Protein AF-A0A1S7DPC8-F1 (afdb_monomer_lite)

Organism: Riemerella anatipestifer (NCBI:txid34085)

Sequence (154 aa):
MAAVYYENFVKPTCLHIIQNGGIQDDDGTKYENSTIKIIIPQKLTTDVNSQFQTLKKSFQTKKLTFDYLRRPRNIDVETLIQDGKLYVIDFPTVLSGINYAISNLLPNDFNSMSDDYELILNREFDRFIYTLNKLALRDGYNNLITVINEKDIK

Secondary structure (DSSP, 8-state):
-HHHHIIIIIHHHHHHHHHHTSEE-TTS-EESSEEEEEEE-SS--S-HHHHHHHHHHT--PEEEEE--TTSSS-EEEEEEEETTEEEEEE--GGGHHHHHHHHHHS-TTS-TTSHHHHHHHHHHHHHHHHHHHHHHHHTT-TTTEEEEEGGG--

Structure (mmCIF, N/CA/C/O backbone):
data_AF-A0A1S7DPC8-F1
#
_entry.id   AF-A0A1S7DPC8-F1
#
loop_
_atom_site.group_PDB
_atom_site.id
_atom_site.type_symbol
_atom_site.label_atom_id
_atom_site.label_alt_id
_atom_site.label_comp_id
_atom_site.label_asym_id
_atom_site.label_entity_id
_atom_site.label_seq_id
_atom_site.pdbx_PDB_ins_code
_atom_site.Cartn_x
_atom_site.Cartn_y
_atom_site.Cartn_z
_atom_site.occupancy
_atom_site.B_iso_or_equiv
_atom_site.auth_seq_id
_atom_site.auth_comp_id
_atom_site.auth_asym_id
_atom_site.auth_atom_id
_atom_site.pdbx_PDB_model_num
ATOM 1 N N . MET A 1 1 ? 11.526 -6.069 -2.295 1.00 88.12 1 MET A N 1
ATOM 2 C CA . MET A 1 1 ? 10.735 -4.851 -1.992 1.00 88.12 1 MET A CA 1
ATOM 3 C C . MET A 1 1 ? 9.439 -5.140 -1.246 1.00 88.12 1 MET A C 1
ATOM 5 O O . MET A 1 1 ? 9.262 -4.546 -0.194 1.00 88.12 1 MET A O 1
ATOM 9 N N . ALA A 1 2 ? 8.586 -6.070 -1.696 1.00 94.62 2 ALA A N 1
ATOM 10 C CA . ALA A 1 2 ? 7.325 -6.392 -1.003 1.00 94.62 2 ALA A CA 1
ATOM 11 C C . ALA A 1 2 ? 7.493 -6.694 0.498 1.00 94.62 2 ALA A C 1
ATOM 13 O O . ALA A 1 2 ? 6.810 -6.096 1.317 1.00 94.62 2 ALA A O 1
ATOM 14 N N . ALA A 1 3 ? 8.463 -7.535 0.877 1.00 94.94 3 ALA A N 1
ATOM 15 C CA . ALA A 1 3 ? 8.745 -7.826 2.287 1.00 94.94 3 ALA A CA 1
ATOM 16 C C . ALA A 1 3 ? 9.182 -6.589 3.094 1.00 94.94 3 ALA A C 1
ATOM 18 O O . ALA A 1 3 ? 8.779 -6.424 4.239 1.00 94.94 3 ALA A O 1
ATOM 19 N N . VAL A 1 4 ? 9.971 -5.696 2.487 1.00 93.31 4 VAL A N 1
ATOM 20 C CA . VAL A 1 4 ? 10.430 -4.454 3.132 1.00 93.31 4 VAL A CA 1
ATOM 21 C C . VAL A 1 4 ? 9.249 -3.525 3.383 1.00 93.31 4 VAL A C 1
ATOM 23 O O . VAL A 1 4 ? 9.104 -3.000 4.480 1.00 93.31 4 VAL A O 1
ATOM 26 N N . TYR A 1 5 ? 8.389 -3.344 2.384 1.0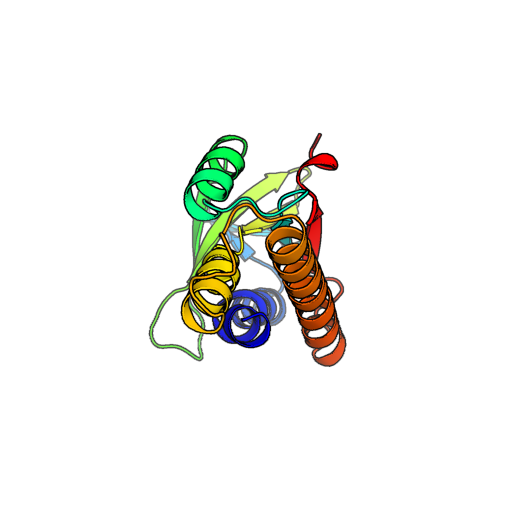0 95.19 5 TYR A N 1
ATOM 27 C CA . TYR A 1 5 ? 7.168 -2.557 2.512 1.00 95.19 5 TYR A CA 1
ATOM 28 C C . TYR A 1 5 ? 6.211 -3.149 3.551 1.00 95.19 5 TYR A C 1
ATOM 30 O O . TYR A 1 5 ? 5.699 -2.439 4.416 1.00 95.19 5 TYR A O 1
ATOM 38 N N . TYR A 1 6 ? 6.062 -4.472 3.537 1.00 95.75 6 TYR A N 1
ATOM 39 C CA . TYR A 1 6 ? 5.232 -5.191 4.486 1.00 95.75 6 TYR A CA 1
ATOM 40 C C . TYR A 1 6 ? 5.697 -5.004 5.938 1.00 95.75 6 TYR A C 1
ATOM 42 O O . TYR A 1 6 ? 4.910 -4.601 6.787 1.00 95.75 6 TYR A O 1
ATOM 50 N N . GLU A 1 7 ? 6.979 -5.234 6.231 1.00 92.62 7 GLU A N 1
ATOM 51 C CA . GLU A 1 7 ? 7.521 -5.138 7.596 1.00 92.62 7 GLU A CA 1
ATOM 52 C C . GLU A 1 7 ? 7.632 -3.693 8.115 1.00 92.62 7 GLU A C 1
ATOM 54 O O . GLU A 1 7 ? 7.681 -3.479 9.328 1.00 92.62 7 GLU A O 1
ATOM 59 N N . ASN A 1 8 ? 7.694 -2.697 7.223 1.00 90.50 8 ASN A N 1
ATOM 60 C CA . ASN A 1 8 ? 7.837 -1.291 7.613 1.00 90.50 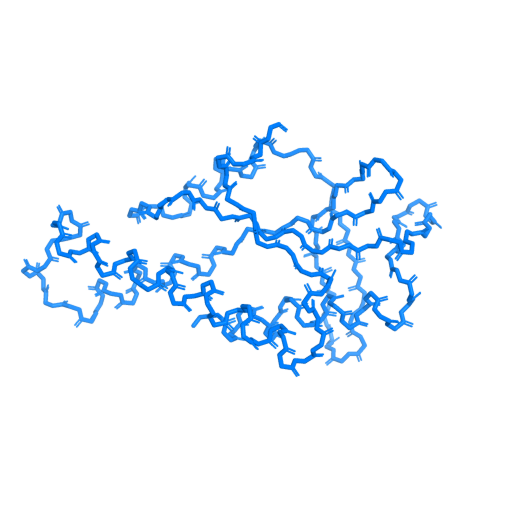8 ASN A CA 1
ATOM 61 C C . ASN A 1 8 ? 6.521 -0.529 7.731 1.00 90.50 8 ASN A C 1
ATOM 63 O O . ASN A 1 8 ? 6.456 0.379 8.553 1.00 90.50 8 ASN A O 1
ATOM 67 N N . PHE A 1 9 ? 5.513 -0.884 6.938 1.00 92.94 9 PHE A N 1
ATOM 68 C CA . PHE A 1 9 ? 4.250 -0.155 6.885 1.00 92.94 9 PHE A CA 1
ATOM 69 C C . PHE A 1 9 ? 3.066 -1.071 7.190 1.00 92.94 9 PHE A C 1
ATOM 71 O O . PHE A 1 9 ? 2.417 -0.931 8.222 1.00 92.94 9 PHE A O 1
ATOM 78 N N . VAL A 1 10 ? 2.829 -2.068 6.336 1.00 94.94 10 VAL A N 1
ATOM 79 C CA . VAL A 1 10 ? 1.588 -2.857 6.363 1.00 94.94 10 VAL A CA 1
ATOM 80 C C . VAL A 1 10 ? 1.401 -3.599 7.684 1.00 94.94 10 VAL A C 1
ATOM 82 O O . VAL A 1 10 ? 0.360 -3.477 8.325 1.00 94.94 10 VAL A O 1
ATOM 85 N N . LYS A 1 11 ? 2.410 -4.358 8.115 1.00 94.25 11 LYS A N 1
ATOM 86 C CA . LYS A 1 11 ? 2.350 -5.172 9.332 1.00 94.25 11 LYS A CA 1
ATOM 87 C C . LYS A 1 11 ? 2.238 -4.317 10.596 1.00 94.25 11 LYS A C 1
ATOM 89 O O . LYS A 1 11 ? 1.369 -4.627 11.409 1.00 94.25 11 LYS A O 1
ATOM 94 N N . PRO A 1 12 ? 3.044 -3.254 10.788 1.00 92.62 12 PRO A N 1
ATOM 95 C CA . PRO A 1 12 ? 2.844 -2.340 11.907 1.00 92.62 12 PRO A CA 1
ATOM 96 C C . PRO A 1 12 ? 1.440 -1.724 11.971 1.00 92.62 12 PRO A C 1
ATOM 98 O O . PRO A 1 12 ? 0.834 -1.724 13.041 1.00 92.62 12 PRO A O 1
ATOM 101 N N . THR A 1 13 ? 0.892 -1.279 10.837 1.00 93.81 13 THR A N 1
ATOM 102 C CA . THR A 1 13 ? -0.462 -0.709 10.772 1.00 93.81 13 THR A CA 1
ATOM 103 C C . THR A 1 13 ? -1.533 -1.756 11.089 1.00 93.81 13 THR A C 1
ATOM 105 O O . THR A 1 13 ? -2.429 -1.490 11.887 1.00 93.81 13 THR A O 1
ATOM 108 N N . CYS A 1 14 ? -1.419 -2.979 10.556 1.00 94.38 14 CYS A N 1
ATOM 109 C CA . CYS A 1 14 ? -2.339 -4.077 10.886 1.00 94.38 14 CYS A CA 1
ATOM 110 C C . CYS A 1 14 ? -2.308 -4.421 12.379 1.00 94.38 14 CYS A C 1
ATOM 112 O O . CYS A 1 14 ? -3.353 -4.591 13.001 1.00 94.38 14 CYS A O 1
ATOM 114 N N . LEU A 1 15 ? -1.112 -4.496 12.968 1.00 92.62 15 LEU A N 1
ATOM 115 C CA . LEU A 1 15 ? -0.951 -4.754 14.397 1.00 92.62 15 LEU A CA 1
ATOM 116 C C . LEU A 1 15 ? -1.591 -3.657 15.245 1.00 92.62 15 LEU A C 1
ATOM 118 O O . LEU A 1 15 ? -2.283 -3.983 16.205 1.00 92.62 15 LEU A O 1
ATOM 122 N N . HIS A 1 16 ? -1.400 -2.388 14.880 1.00 92.06 16 HIS A N 1
ATOM 123 C CA . HIS A 1 16 ? -2.037 -1.269 15.570 1.00 92.06 16 HIS A CA 1
ATOM 124 C C . HIS A 1 16 ? -3.570 -1.381 15.525 1.00 92.06 16 HIS A C 1
ATOM 126 O O . HIS A 1 16 ? -4.212 -1.274 16.570 1.00 92.06 16 HIS A O 1
ATOM 132 N N . ILE A 1 17 ? -4.148 -1.676 14.352 1.00 93.31 17 ILE A N 1
ATOM 133 C CA . ILE A 1 17 ? -5.600 -1.874 14.192 1.00 93.31 17 ILE A CA 1
ATOM 134 C C . ILE A 1 17 ? -6.098 -3.002 15.105 1.00 93.31 17 ILE A C 1
ATOM 136 O O . ILE A 1 17 ? -7.083 -2.829 15.817 1.00 93.31 17 ILE A O 1
ATOM 140 N N . ILE A 1 18 ? -5.418 -4.152 15.116 1.00 92.88 18 ILE A N 1
ATOM 141 C CA . ILE A 1 18 ? -5.839 -5.322 15.903 1.00 92.88 18 ILE A CA 1
ATOM 142 C C . ILE A 1 18 ? -5.732 -5.052 17.404 1.00 92.88 18 ILE A C 1
ATOM 144 O O . ILE A 1 18 ? -6.654 -5.367 18.151 1.00 92.88 18 ILE A O 1
ATOM 148 N N . GLN A 1 19 ? -4.618 -4.474 17.855 1.00 91.38 19 GLN A N 1
ATOM 149 C CA . GLN A 1 19 ? -4.362 -4.245 19.279 1.00 91.38 19 GLN A CA 1
ATOM 150 C C . GLN A 1 19 ? -5.331 -3.237 19.890 1.00 91.38 19 GLN A C 1
ATOM 152 O O . GLN A 1 19 ? -5.750 -3.411 21.032 1.00 91.38 19 GLN A O 1
ATOM 157 N N . ASN A 1 20 ? -5.702 -2.209 19.129 1.00 90.88 20 ASN A N 1
ATOM 158 C CA . ASN A 1 20 ? -6.603 -1.162 19.598 1.00 90.88 20 ASN A CA 1
ATOM 159 C C . ASN A 1 20 ? -8.067 -1.426 19.223 1.00 90.88 20 ASN A C 1
ATOM 161 O O . ASN A 1 20 ? -8.949 -0.693 19.670 1.00 90.88 20 ASN A O 1
ATOM 165 N N . GLY A 1 21 ? -8.352 -2.462 18.428 1.00 92.44 21 GLY A N 1
ATOM 166 C CA . GLY A 1 21 ? -9.688 -2.733 17.897 1.00 92.44 21 GLY A CA 1
ATOM 167 C C . GLY A 1 21 ? -10.192 -1.606 16.993 1.00 92.44 21 GLY A C 1
ATOM 168 O O . GLY A 1 21 ? -11.337 -1.187 17.133 1.00 92.44 21 GLY A O 1
ATOM 169 N N . GLY A 1 22 ? -9.320 -1.052 16.147 1.00 92.44 22 GLY A N 1
ATOM 170 C CA . GLY A 1 22 ? -9.620 0.064 15.251 1.00 92.44 22 GLY A CA 1
ATOM 171 C C . GLY A 1 22 ? -8.530 1.134 15.209 1.00 92.44 22 GLY A C 1
ATOM 172 O O . GLY A 1 22 ? -7.438 0.952 15.745 1.00 92.44 22 GLY A O 1
ATOM 173 N N . ILE A 1 23 ? -8.852 2.257 14.568 1.00 91.94 23 ILE A N 1
ATOM 174 C CA . ILE A 1 23 ? -8.024 3.469 14.510 1.00 91.94 23 ILE A CA 1
ATOM 175 C C . ILE A 1 23 ? -8.832 4.621 15.098 1.00 91.94 23 ILE A C 1
ATOM 177 O O . ILE A 1 23 ? -10.021 4.749 14.811 1.00 91.94 23 ILE A O 1
ATOM 181 N N . GLN A 1 24 ? -8.194 5.444 15.922 1.00 90.44 24 GLN A N 1
ATOM 182 C CA . GLN A 1 24 ? -8.776 6.678 16.439 1.00 90.44 24 GLN A CA 1
ATOM 183 C C . GLN A 1 24 ? -8.268 7.859 15.608 1.00 90.44 24 GLN A C 1
ATOM 185 O O . GLN A 1 24 ? -7.072 7.920 15.327 1.00 90.44 24 GLN A O 1
ATOM 190 N N . ASP A 1 25 ? -9.160 8.756 15.186 1.00 86.12 25 ASP A N 1
ATOM 191 C CA . ASP A 1 25 ? -8.762 10.008 14.534 1.00 86.12 25 ASP A CA 1
ATOM 192 C C . ASP A 1 25 ? -8.332 11.083 15.549 1.00 86.12 25 ASP A C 1
ATOM 194 O O . ASP A 1 25 ? -8.482 10.921 16.764 1.00 86.12 25 ASP A O 1
ATOM 198 N N . ASP A 1 26 ? -7.791 12.193 15.042 1.00 84.06 26 ASP A N 1
ATOM 199 C CA . ASP A 1 26 ? -7.339 13.325 15.864 1.00 84.06 26 ASP A CA 1
ATOM 200 C C . ASP A 1 26 ? -8.485 13.976 16.665 1.00 84.06 26 ASP A C 1
ATOM 202 O O . ASP A 1 26 ? -8.244 14.586 17.707 1.00 84.06 26 ASP A O 1
ATOM 206 N N . ASP A 1 27 ? -9.732 13.815 16.210 1.00 85.25 27 ASP A N 1
ATOM 207 C CA . ASP A 1 27 ? -10.940 14.338 16.858 1.00 85.25 27 ASP A CA 1
ATOM 208 C C . ASP A 1 27 ? -11.447 13.412 17.988 1.00 85.25 27 ASP A C 1
ATOM 210 O O . ASP A 1 27 ? -12.402 13.740 18.697 1.00 85.25 27 ASP A O 1
ATOM 214 N N . GLY A 1 28 ? -10.806 12.255 18.191 1.00 85.00 28 GLY A N 1
ATOM 215 C CA . GLY A 1 28 ? -11.138 11.288 19.238 1.00 85.00 28 GLY A CA 1
ATOM 216 C C . GLY A 1 28 ? -12.167 10.230 18.835 1.00 85.00 28 GLY A C 1
ATOM 217 O O . GLY A 1 28 ? -12.547 9.395 19.660 1.00 85.00 28 GLY A O 1
ATOM 218 N N . THR A 1 29 ? -12.607 10.219 17.577 1.00 91.12 29 THR A N 1
ATOM 219 C CA . THR A 1 29 ? -13.554 9.231 17.058 1.00 91.12 29 THR A CA 1
ATOM 220 C C . THR A 1 29 ? -12.828 7.929 16.750 1.00 91.12 29 THR A C 1
ATOM 222 O O . THR A 1 29 ? -11.863 7.895 15.985 1.00 91.12 29 THR A O 1
ATOM 225 N N . LYS A 1 30 ? -13.307 6.824 17.328 1.00 92.75 30 LYS A N 1
ATOM 226 C CA . LYS A 1 30 ? -12.761 5.487 17.089 1.00 92.75 30 LYS A CA 1
ATOM 227 C C . LYS A 1 30 ? -13.521 4.769 15.976 1.00 92.75 30 LYS A C 1
ATOM 229 O O . LYS A 1 30 ? -14.727 4.559 16.072 1.00 92.75 30 LYS A O 1
ATOM 234 N N . TYR A 1 31 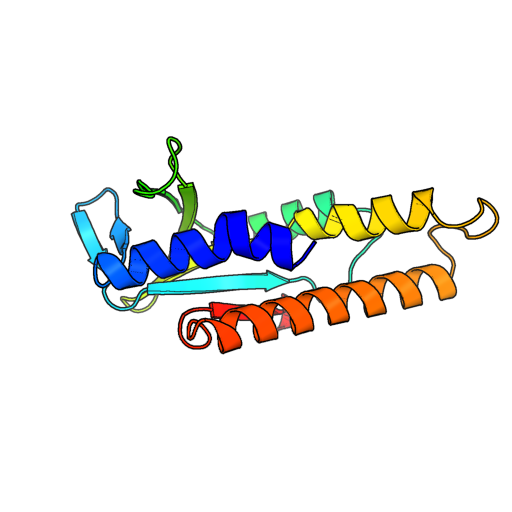? -12.788 4.310 14.970 1.00 93.62 31 TYR A N 1
ATOM 235 C CA . TYR A 1 31 ? -13.300 3.527 13.851 1.00 93.62 31 TYR A CA 1
ATOM 236 C C . TYR A 1 31 ? -12.885 2.065 14.008 1.00 93.62 31 TYR A C 1
ATOM 238 O O . TYR A 1 31 ? -11.771 1.673 13.652 1.00 93.62 31 TYR A O 1
ATOM 246 N N . GLU A 1 32 ? -13.794 1.236 14.520 1.00 92.56 32 GLU A N 1
ATOM 247 C CA . GLU A 1 32 ? -13.563 -0.210 14.678 1.00 92.56 32 GLU A CA 1
ATOM 248 C C . GLU A 1 32 ? -13.393 -0.908 13.320 1.00 92.56 32 GLU A C 1
ATOM 250 O O . GLU A 1 32 ? -12.549 -1.786 13.149 1.00 92.56 32 GLU A O 1
ATOM 255 N N . ASN A 1 33 ? -14.135 -0.440 12.314 1.00 90.56 33 ASN A N 1
ATOM 256 C CA . ASN A 1 33 ? -14.023 -0.898 10.934 1.00 90.56 33 ASN A CA 1
ATOM 257 C C . ASN A 1 33 ? -12.936 -0.111 10.190 1.00 90.56 33 ASN A C 1
ATOM 259 O O . ASN A 1 33 ? -13.233 0.789 9.399 1.00 90.56 33 ASN A O 1
ATOM 263 N N . SER A 1 34 ? -11.678 -0.468 10.458 1.00 93.69 34 SER A N 1
ATOM 264 C CA . SER A 1 34 ? -10.493 0.112 9.818 1.00 93.69 34 SER A CA 1
ATOM 265 C C . SER A 1 34 ? -9.809 -0.878 8.874 1.00 93.69 34 SER A C 1
ATOM 267 O O . SER A 1 34 ? -9.559 -2.023 9.247 1.00 93.69 34 SER A O 1
ATOM 269 N N . THR A 1 35 ? -9.479 -0.445 7.654 1.00 95.25 35 THR A N 1
ATOM 270 C CA . THR A 1 35 ? -8.769 -1.276 6.658 1.00 95.25 35 THR A CA 1
ATOM 271 C C . THR A 1 35 ? -7.706 -0.476 5.912 1.00 95.25 35 THR A C 1
ATOM 273 O O . THR A 1 35 ? -7.792 0.744 5.805 1.00 95.25 35 THR A O 1
ATOM 276 N N . ILE A 1 36 ? -6.701 -1.164 5.382 1.00 96.62 36 ILE A N 1
ATOM 277 C CA . ILE A 1 36 ? -5.628 -0.605 4.566 1.00 96.62 36 ILE A CA 1
ATOM 278 C C . ILE A 1 36 ? -5.978 -0.817 3.092 1.00 96.62 36 ILE A C 1
ATOM 280 O O . ILE A 1 36 ? -6.122 -1.952 2.636 1.00 96.62 36 ILE A O 1
ATOM 284 N N . LYS A 1 37 ? -6.082 0.272 2.336 1.00 95.81 37 LYS A N 1
ATOM 285 C CA . LYS A 1 37 ? -6.214 0.281 0.880 1.00 95.81 37 LYS A CA 1
ATOM 286 C C . LYS A 1 37 ? -4.874 0.659 0.264 1.00 95.81 37 LYS A C 1
ATOM 288 O O . LYS A 1 37 ? -4.416 1.791 0.386 1.00 95.81 37 LYS A O 1
ATOM 293 N N . ILE A 1 38 ? -4.259 -0.304 -0.409 1.00 96.06 38 ILE A N 1
ATOM 294 C CA . ILE A 1 38 ? -2.977 -0.133 -1.088 1.00 96.06 38 ILE A CA 1
ATOM 295 C C . ILE A 1 38 ? -3.284 0.137 -2.550 1.00 96.06 38 ILE A C 1
ATOM 297 O O . ILE A 1 38 ? -3.750 -0.749 -3.270 1.00 96.06 38 ILE A O 1
ATOM 301 N N . ILE A 1 39 ? -3.064 1.376 -2.966 1.00 94.94 39 ILE A N 1
ATOM 302 C CA . ILE A 1 39 ? -3.427 1.849 -4.292 1.00 94.94 39 ILE A CA 1
ATOM 303 C C . ILE A 1 39 ? -2.257 1.622 -5.240 1.00 94.94 39 ILE A C 1
ATOM 305 O O . ILE A 1 39 ? -1.151 2.118 -5.017 1.00 94.94 39 ILE A O 1
ATOM 309 N N . ILE A 1 40 ? -2.504 0.873 -6.309 1.00 93.00 40 ILE A N 1
ATOM 310 C CA . ILE A 1 40 ? -1.500 0.534 -7.314 1.00 93.00 40 ILE A CA 1
ATOM 311 C C . ILE A 1 40 ? -1.929 1.035 -8.699 1.00 93.00 40 ILE A C 1
ATOM 313 O O . ILE A 1 40 ? -3.121 1.005 -9.015 1.00 93.00 40 ILE A O 1
ATOM 317 N N . PRO A 1 41 ? -0.989 1.473 -9.550 1.00 90.75 41 PRO A N 1
ATOM 318 C CA . PRO A 1 41 ? -1.324 1.854 -10.912 1.00 90.75 41 PRO A CA 1
ATOM 319 C C . PRO A 1 41 ? -1.673 0.628 -11.766 1.00 90.75 41 PRO A C 1
ATOM 321 O O . PRO A 1 41 ? -1.403 -0.519 -11.396 1.00 90.75 41 PRO A O 1
ATOM 324 N N . GLN A 1 42 ? -2.251 0.854 -12.944 1.00 87.81 42 GLN A N 1
ATOM 325 C CA . GLN A 1 42 ? -2.534 -0.210 -13.904 1.00 87.81 42 GLN A CA 1
ATOM 326 C C . GLN A 1 42 ? -1.249 -0.836 -14.456 1.00 87.81 42 GLN A C 1
ATOM 328 O O . GLN A 1 42 ? -1.190 -2.047 -14.666 1.00 87.81 42 GLN A O 1
ATOM 333 N N . LYS A 1 43 ? -0.238 -0.003 -14.694 1.00 84.69 43 LYS A N 1
ATOM 334 C CA . LYS A 1 43 ? 1.098 -0.374 -15.167 1.00 84.69 43 LYS A CA 1
ATOM 335 C C . LYS A 1 43 ? 2.118 0.576 -14.559 1.00 84.69 43 LYS A C 1
ATOM 337 O O . LYS A 1 43 ? 1.787 1.731 -14.298 1.00 84.69 43 LYS A O 1
ATOM 342 N N . LEU A 1 44 ? 3.351 0.118 -14.373 1.00 85.00 44 LEU A N 1
ATOM 343 C CA . LEU A 1 44 ? 4.444 1.000 -13.972 1.00 85.00 44 LEU A CA 1
ATOM 344 C C . LEU A 1 44 ? 5.017 1.715 -15.193 1.00 85.00 44 LEU A C 1
ATOM 346 O O . LEU A 1 44 ? 5.310 1.082 -16.204 1.00 85.00 44 LEU A O 1
ATOM 350 N N . THR A 1 45 ? 5.198 3.027 -15.078 1.00 81.38 45 THR A N 1
ATOM 351 C CA . THR A 1 45 ? 6.003 3.803 -16.026 1.00 81.38 45 THR A CA 1
ATOM 352 C C . THR A 1 45 ? 7.455 3.873 -15.545 1.00 81.38 45 THR A C 1
ATOM 354 O O . THR A 1 45 ? 7.777 3.491 -14.418 1.00 81.38 45 THR A O 1
ATOM 357 N N . THR A 1 46 ? 8.357 4.384 -16.382 1.00 74.88 46 THR A N 1
ATOM 358 C CA . THR A 1 46 ? 9.756 4.621 -15.993 1.00 74.88 46 THR A CA 1
ATOM 359 C C . THR A 1 46 ? 9.888 5.662 -14.873 1.00 74.88 46 THR A C 1
ATOM 361 O O . THR A 1 46 ? 10.796 5.562 -14.049 1.00 74.88 46 THR A O 1
ATOM 364 N N . ASP A 1 47 ? 8.954 6.616 -14.778 1.00 82.44 47 ASP A N 1
ATOM 365 C CA . ASP A 1 47 ? 8.863 7.584 -13.679 1.00 82.44 47 ASP A CA 1
ATOM 366 C C . ASP A 1 47 ? 7.724 7.238 -12.704 1.00 82.44 47 ASP A C 1
ATOM 368 O O . ASP A 1 47 ? 6.693 7.913 -12.600 1.00 82.44 47 ASP A O 1
ATOM 372 N N . VAL A 1 48 ? 7.946 6.156 -11.954 1.00 83.56 48 VAL A N 1
ATOM 373 C CA . VAL A 1 48 ? 7.035 5.651 -10.914 1.00 83.56 48 VAL A CA 1
ATOM 374 C C . VAL A 1 48 ? 6.729 6.714 -9.848 1.00 83.56 48 VAL A C 1
ATOM 376 O O . VAL A 1 48 ? 5.628 6.756 -9.299 1.00 83.56 48 VAL A O 1
ATOM 379 N N . ASN A 1 49 ? 7.684 7.599 -9.548 1.00 86.00 49 ASN A N 1
ATOM 380 C CA . ASN A 1 49 ? 7.506 8.626 -8.524 1.00 86.00 49 ASN A CA 1
ATOM 381 C C . ASN A 1 49 ? 6.479 9.673 -8.966 1.00 86.00 49 ASN A C 1
ATOM 383 O O . ASN A 1 49 ? 5.534 9.951 -8.223 1.00 86.00 49 ASN A O 1
ATOM 387 N N . SER A 1 50 ? 6.622 10.216 -10.177 1.00 89.12 50 SER A N 1
ATOM 388 C CA . SER A 1 50 ? 5.653 11.170 -10.733 1.00 89.12 50 SER A CA 1
ATOM 389 C C . SER A 1 50 ? 4.274 10.538 -10.938 1.00 89.12 50 SER A C 1
ATOM 391 O O . SER A 1 50 ? 3.251 11.195 -10.710 1.00 89.12 50 SER A O 1
ATOM 393 N N . GLN A 1 51 ? 4.228 9.249 -11.295 1.00 89.69 51 GLN A N 1
ATOM 394 C CA . GLN A 1 51 ? 2.980 8.490 -11.389 1.00 89.69 51 GLN A CA 1
ATOM 395 C C . GLN A 1 51 ? 2.244 8.463 -10.043 1.00 89.69 51 GLN A C 1
ATOM 397 O O . GLN A 1 51 ? 1.081 8.862 -9.969 1.00 89.69 51 GLN A O 1
ATOM 402 N N . PHE A 1 52 ? 2.926 8.089 -8.956 1.00 89.31 52 PHE A N 1
ATOM 403 C CA . PHE A 1 52 ? 2.310 8.074 -7.628 1.00 89.31 52 PHE A CA 1
ATOM 404 C C . PHE A 1 52 ? 1.950 9.462 -7.107 1.00 89.31 52 PHE A C 1
ATOM 406 O O . PHE A 1 52 ? 0.939 9.598 -6.425 1.00 89.31 52 PHE A O 1
ATOM 413 N N . GLN A 1 53 ? 2.718 10.503 -7.437 1.00 89.31 53 GLN A N 1
ATOM 414 C CA . GLN A 1 53 ? 2.335 11.874 -7.086 1.00 89.31 53 GLN A CA 1
ATOM 415 C C . GLN A 1 53 ? 1.032 12.294 -7.769 1.00 89.31 53 GLN A C 1
ATOM 417 O O . GLN A 1 53 ? 0.189 12.929 -7.139 1.00 89.31 53 GLN A O 1
ATOM 422 N N . THR A 1 54 ? 0.860 11.943 -9.044 1.00 89.69 54 THR A N 1
ATOM 423 C CA . THR A 1 54 ? -0.375 12.222 -9.788 1.00 89.69 54 THR A CA 1
ATOM 424 C C . THR A 1 54 ? -1.546 11.448 -9.201 1.00 89.69 54 THR A C 1
ATOM 426 O O . THR A 1 54 ? -2.582 12.041 -8.912 1.00 89.69 54 THR A O 1
ATOM 429 N N . LEU A 1 55 ? -1.352 10.154 -8.945 1.00 88.81 55 LEU A N 1
ATOM 430 C CA . LEU A 1 55 ? -2.379 9.291 -8.375 1.00 88.81 55 LEU A CA 1
ATOM 431 C C . LEU A 1 55 ? -2.786 9.752 -6.974 1.00 88.81 55 LEU A C 1
ATOM 433 O O . LEU A 1 55 ? -3.961 9.850 -6.669 1.00 88.81 55 LEU A O 1
ATOM 437 N N . LYS A 1 56 ? -1.832 10.143 -6.132 1.00 89.44 56 LYS A N 1
ATOM 438 C CA . LYS A 1 56 ? -2.116 10.654 -4.789 1.00 89.44 56 LYS A CA 1
ATOM 439 C C . LYS A 1 56 ? -2.974 11.923 -4.796 1.00 89.44 56 LYS A C 1
ATOM 441 O O . LYS A 1 56 ? -3.823 12.079 -3.926 1.00 89.44 56 LYS A O 1
ATOM 446 N N . LYS A 1 57 ? -2.804 12.811 -5.785 1.00 88.31 57 LYS A N 1
ATOM 447 C CA . LYS A 1 57 ? -3.603 14.047 -5.907 1.00 88.31 57 LYS A CA 1
ATOM 448 C C . LYS A 1 57 ? -5.090 13.792 -6.157 1.00 88.31 57 LYS A C 1
ATOM 450 O O . LYS A 1 57 ? -5.885 14.686 -5.882 1.00 88.31 57 LYS A O 1
ATOM 455 N N . SER A 1 58 ? -5.477 12.619 -6.666 1.00 86.00 58 SER A N 1
ATOM 456 C CA . SER A 1 58 ? -6.894 12.286 -6.845 1.00 86.00 58 SER A CA 1
ATOM 457 C C . SER A 1 58 ? -7.586 11.877 -5.542 1.00 86.00 58 SER A C 1
ATOM 459 O O . SER A 1 58 ? -8.796 11.669 -5.548 1.00 86.00 58 SER A O 1
ATOM 461 N N . PHE A 1 59 ? -6.857 11.779 -4.424 1.00 86.62 59 PHE A N 1
ATOM 462 C CA . PHE A 1 59 ? -7.416 11.433 -3.122 1.00 86.62 59 PHE A CA 1
ATOM 463 C C . PHE A 1 59 ? -7.388 12.632 -2.184 1.00 86.62 59 PHE A C 1
ATOM 465 O O . PHE A 1 59 ? -6.360 13.276 -1.987 1.00 86.62 59 PHE A O 1
ATOM 472 N N . GLN A 1 60 ? -8.527 12.896 -1.551 1.00 87.88 60 GLN A N 1
ATOM 473 C CA . GLN A 1 60 ? -8.610 13.828 -0.434 1.00 87.88 60 GLN A CA 1
ATOM 474 C C . GLN A 1 60 ? -8.404 13.049 0.865 1.00 87.88 60 GLN A C 1
ATOM 476 O O . GLN A 1 60 ? -9.360 12.567 1.468 1.00 87.88 60 GLN A O 1
ATOM 481 N N . THR A 1 61 ? -7.146 12.876 1.262 1.00 90.81 61 THR A N 1
ATOM 482 C CA . THR A 1 61 ? -6.772 12.193 2.504 1.00 90.81 61 THR A CA 1
ATOM 483 C C . THR A 1 61 ? -6.443 13.186 3.613 1.00 90.81 61 THR A C 1
ATOM 485 O O . THR A 1 61 ? -6.019 14.318 3.369 1.00 90.81 61 THR A O 1
ATOM 488 N N . LYS A 1 62 ? -6.624 12.753 4.861 1.00 91.25 62 LYS A N 1
ATOM 489 C CA . LYS A 1 62 ? -6.081 13.422 6.046 1.00 91.25 62 LYS A CA 1
ATOM 490 C C . LYS A 1 62 ? -4.853 12.663 6.531 1.00 91.25 62 LYS A C 1
ATOM 492 O O . LYS A 1 62 ? -4.794 11.445 6.410 1.00 91.25 62 LYS A O 1
ATOM 497 N N . LYS A 1 63 ? -3.867 13.370 7.076 1.00 91.50 63 LYS A N 1
ATOM 498 C CA . LYS A 1 63 ? -2.744 12.712 7.751 1.00 91.50 63 LYS A CA 1
ATOM 499 C C . LYS A 1 63 ? -3.175 12.310 9.151 1.00 91.50 63 LYS A C 1
ATOM 501 O O . LYS A 1 63 ? -3.849 13.087 9.812 1.00 91.50 63 LYS A O 1
ATOM 506 N N . LEU A 1 64 ? -2.760 11.127 9.573 1.00 90.88 64 LEU A N 1
ATOM 507 C CA . LEU A 1 64 ? -2.908 10.641 10.934 1.00 90.88 64 LEU A CA 1
ATOM 508 C C . LEU A 1 64 ? -1.578 10.030 11.357 1.00 90.88 64 LEU A C 1
ATOM 510 O O . LEU A 1 64 ? -0.925 9.350 10.565 1.00 90.88 64 LEU A O 1
ATOM 514 N N . THR A 1 65 ? -1.199 10.244 12.607 1.00 89.56 65 THR A N 1
ATOM 515 C CA . THR A 1 65 ? 0.027 9.689 13.168 1.00 89.56 65 THR A CA 1
ATOM 516 C C . THR A 1 65 ? -0.337 8.841 14.373 1.00 89.56 65 THR A C 1
ATOM 518 O O . THR A 1 65 ? -1.031 9.310 15.270 1.00 89.56 65 THR A O 1
ATOM 521 N N . PHE A 1 66 ? 0.139 7.599 14.417 1.00 85.81 66 PHE A N 1
ATOM 522 C CA . PHE A 1 66 ? -0.062 6.744 15.585 1.00 85.81 66 PHE A CA 1
ATOM 523 C C . PHE A 1 66 ? 1.228 6.083 16.059 1.00 85.81 66 PHE A C 1
ATOM 525 O O . PHE A 1 66 ? 2.144 5.786 15.282 1.00 85.81 66 PHE A O 1
ATOM 532 N N . ASP A 1 67 ? 1.274 5.828 17.364 1.00 79.75 67 ASP A N 1
ATOM 533 C CA . ASP A 1 67 ? 2.391 5.156 18.006 1.00 79.75 67 ASP A CA 1
ATOM 534 C C . ASP A 1 67 ? 2.353 3.661 17.691 1.00 79.75 67 ASP A C 1
ATOM 536 O O . ASP A 1 67 ? 1.339 2.967 17.842 1.00 79.75 67 ASP A O 1
ATOM 540 N N . TYR A 1 68 ? 3.504 3.140 17.279 1.00 72.81 68 TYR A N 1
ATOM 541 C CA . TYR A 1 68 ? 3.710 1.712 17.130 1.00 72.81 68 TYR A CA 1
ATOM 542 C C . TYR A 1 68 ? 4.636 1.231 18.243 1.00 72.81 68 TYR A C 1
ATOM 544 O O . TYR A 1 68 ? 5.847 1.408 18.165 1.00 72.81 68 TYR A O 1
ATOM 552 N N . LEU A 1 69 ? 4.067 0.568 19.257 1.00 64.75 69 LEU A N 1
ATOM 553 C CA . LEU A 1 69 ? 4.719 0.157 20.517 1.00 64.75 69 LEU A CA 1
ATOM 554 C C . LEU A 1 69 ? 6.054 -0.603 20.368 1.00 64.75 69 LEU A C 1
ATOM 556 O O . LEU A 1 69 ? 6.795 -0.745 21.336 1.00 64.75 69 LEU A O 1
ATOM 560 N N . ARG A 1 70 ? 6.371 -1.124 19.176 1.00 65.62 70 ARG A N 1
ATOM 561 C CA . ARG A 1 70 ? 7.614 -1.860 18.887 1.00 65.62 70 ARG A CA 1
ATOM 562 C C . ARG A 1 70 ? 8.651 -1.061 18.090 1.00 65.62 70 ARG A C 1
ATOM 564 O O . ARG A 1 70 ? 9.687 -1.623 17.737 1.00 65.62 70 ARG A O 1
ATOM 571 N N . ARG A 1 71 ? 8.404 0.215 17.777 1.00 64.25 71 ARG A N 1
ATOM 572 C CA . ARG A 1 71 ? 9.389 1.123 17.169 1.00 64.25 71 ARG A CA 1
ATOM 573 C C . ARG A 1 71 ? 9.430 2.446 17.937 1.00 64.25 71 ARG A C 1
ATOM 575 O O . ARG A 1 71 ? 8.391 2.940 18.345 1.00 64.25 71 ARG A O 1
ATOM 582 N N . PRO A 1 72 ? 10.604 3.084 18.055 1.00 63.78 72 PRO A N 1
ATOM 583 C CA . PRO A 1 72 ? 10.738 4.406 18.672 1.00 63.78 72 PRO A CA 1
ATOM 584 C C . PRO A 1 72 ? 10.232 5.547 17.766 1.00 63.78 72 PRO A C 1
ATOM 586 O O . PRO A 1 72 ? 10.619 6.695 17.953 1.00 63.78 72 PRO A O 1
ATOM 589 N N . ARG A 1 73 ? 9.466 5.236 16.713 1.00 67.75 73 ARG A N 1
ATOM 590 C CA . ARG A 1 73 ? 9.001 6.192 15.706 1.00 67.75 73 ARG A CA 1
ATOM 591 C C . ARG A 1 73 ? 7.534 5.946 15.414 1.00 67.75 73 ARG A C 1
ATOM 593 O O . ARG A 1 73 ? 7.131 4.793 15.247 1.00 67.75 73 ARG A O 1
ATOM 600 N N . ASN A 1 74 ? 6.802 7.041 15.292 1.00 81.56 74 ASN A N 1
ATOM 601 C CA . ASN A 1 74 ? 5.399 7.029 14.928 1.00 81.56 74 ASN A CA 1
ATOM 602 C C . ASN A 1 74 ? 5.249 6.657 13.452 1.00 81.56 74 ASN A C 1
ATOM 604 O O . ASN A 1 74 ? 6.198 6.763 12.665 1.00 81.56 74 ASN A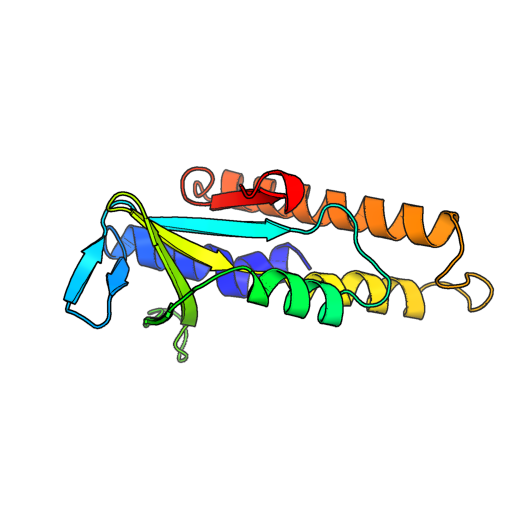 O 1
ATOM 608 N N . ILE A 1 75 ? 4.062 6.185 13.096 1.00 83.75 75 ILE A N 1
ATOM 609 C CA . ILE A 1 75 ? 3.710 5.868 11.718 1.00 83.75 75 ILE A CA 1
ATOM 610 C C . ILE A 1 75 ? 2.772 6.954 11.228 1.00 83.75 75 ILE A C 1
ATOM 612 O O . ILE A 1 75 ? 1.673 7.106 11.756 1.00 83.75 75 ILE A O 1
ATOM 616 N N . ASP A 1 76 ? 3.226 7.682 10.213 1.00 87.38 76 ASP A N 1
ATOM 617 C CA . ASP A 1 76 ? 2.399 8.628 9.483 1.00 87.38 76 ASP A CA 1
ATOM 618 C C . ASP A 1 76 ? 1.643 7.872 8.398 1.00 87.38 76 ASP A C 1
ATOM 620 O O . ASP A 1 76 ? 2.240 7.207 7.544 1.00 87.38 76 ASP A O 1
ATOM 624 N N . VAL A 1 77 ? 0.324 7.976 8.437 1.00 91.06 77 VAL A N 1
ATOM 625 C CA . VAL A 1 77 ? -0.569 7.367 7.462 1.00 91.06 77 VAL A CA 1
ATOM 626 C C . VAL A 1 77 ? -1.487 8.413 6.859 1.00 91.06 77 VAL A C 1
ATOM 628 O O . VAL A 1 77 ? -1.751 9.462 7.446 1.00 91.06 77 VAL A O 1
ATOM 631 N N . GLU A 1 78 ? -1.999 8.111 5.675 1.00 93.56 78 GLU A N 1
ATOM 632 C CA . GLU A 1 78 ? -3.076 8.878 5.072 1.00 93.56 78 GLU A CA 1
ATOM 633 C C . GLU A 1 78 ? -4.390 8.138 5.249 1.00 93.56 78 GLU A C 1
ATOM 635 O O . GLU A 1 78 ? -4.469 6.933 5.026 1.00 93.56 78 GLU A O 1
ATOM 640 N N . THR A 1 79 ? -5.423 8.848 5.684 1.00 93.44 79 THR A N 1
ATOM 641 C CA . THR A 1 79 ? -6.728 8.280 5.996 1.00 93.44 79 THR A CA 1
ATOM 642 C C . THR A 1 79 ? -7.825 8.928 5.167 1.00 93.44 79 THR A C 1
ATOM 644 O O . THR A 1 79 ? -7.788 10.117 4.845 1.00 93.44 79 THR A O 1
ATOM 647 N N . LEU A 1 80 ? -8.818 8.121 4.816 1.00 93.06 80 LEU A N 1
ATOM 648 C CA . LEU A 1 80 ? -10.055 8.534 4.174 1.00 93.06 80 LEU A CA 1
ATOM 649 C C . LEU A 1 80 ? -11.213 7.924 4.958 1.00 93.06 80 LEU A C 1
ATOM 651 O O . LEU A 1 80 ? -11.275 6.706 5.124 1.00 93.06 80 LEU A O 1
ATOM 655 N N . ILE A 1 81 ? -12.133 8.762 5.425 1.00 91.25 81 ILE A N 1
ATOM 656 C CA . ILE A 1 81 ? -13.351 8.308 6.095 1.00 91.25 81 ILE A CA 1
ATOM 657 C C . ILE A 1 81 ? -14.472 8.281 5.063 1.00 91.25 81 ILE A C 1
ATOM 659 O O . ILE A 1 81 ? -14.765 9.294 4.431 1.00 91.25 81 ILE A O 1
ATOM 663 N N . GLN A 1 82 ? -15.093 7.120 4.886 1.00 89.31 82 GLN A N 1
ATOM 664 C CA . GLN A 1 82 ? -16.203 6.938 3.957 1.00 89.31 82 GLN A CA 1
ATOM 665 C C . GLN A 1 82 ? -17.138 5.852 4.498 1.00 89.31 82 GLN A C 1
ATOM 667 O O . GLN A 1 82 ? -16.684 4.796 4.941 1.00 89.31 82 GLN A O 1
ATOM 672 N N . ASP A 1 83 ? -18.444 6.128 4.490 1.00 87.75 83 ASP A N 1
ATOM 673 C CA . ASP A 1 83 ? -19.502 5.223 4.966 1.00 87.75 83 ASP A CA 1
ATOM 674 C C . ASP A 1 83 ? -19.296 4.717 6.409 1.00 87.75 83 ASP A C 1
ATOM 676 O O . ASP A 1 83 ? -19.523 3.546 6.718 1.00 87.75 83 ASP A O 1
ATOM 680 N N . GLY A 1 84 ? -18.811 5.590 7.302 1.00 86.31 84 GLY A N 1
ATOM 681 C CA . GLY A 1 84 ? -18.541 5.252 8.708 1.00 86.31 84 GLY A CA 1
ATOM 682 C C . GLY A 1 84 ? -17.344 4.316 8.922 1.00 86.31 84 GLY A C 1
ATOM 683 O O . GLY A 1 84 ? -17.156 3.801 10.023 1.00 86.31 84 GLY A O 1
ATOM 684 N N . LYS A 1 85 ? -16.534 4.083 7.883 1.00 91.50 85 LYS A N 1
ATOM 685 C CA . LYS A 1 85 ? -15.298 3.295 7.937 1.00 91.50 85 LYS A CA 1
ATOM 686 C C . LYS A 1 85 ? -14.094 4.194 7.715 1.00 91.50 85 LYS A C 1
ATOM 688 O O . LYS A 1 85 ? -14.172 5.160 6.955 1.00 91.50 85 LYS A O 1
ATOM 693 N N . LEU A 1 86 ? -12.976 3.831 8.333 1.00 94.00 86 LEU A N 1
ATOM 694 C CA . LEU A 1 86 ? -11.699 4.499 8.119 1.00 94.00 86 LEU A CA 1
ATOM 695 C C . LEU A 1 86 ? -10.823 3.632 7.215 1.00 94.00 86 LEU A C 1
ATOM 697 O O . LEU A 1 86 ? -10.562 2.458 7.483 1.00 94.00 86 LEU A O 1
ATOM 701 N N . TYR A 1 87 ? -10.368 4.226 6.122 1.00 95.12 87 TYR A N 1
ATOM 702 C CA . TYR A 1 87 ? -9.447 3.603 5.189 1.00 95.12 87 TYR A CA 1
ATOM 703 C C . TYR A 1 87 ? -8.081 4.248 5.325 1.00 95.12 87 TYR A C 1
ATOM 705 O O . TYR A 1 87 ? -7.946 5.440 5.077 1.00 95.12 87 TYR A O 1
ATOM 713 N N . VAL A 1 88 ? -7.068 3.463 5.673 1.00 96.12 88 VAL A N 1
ATOM 714 C CA . VAL A 1 88 ? -5.674 3.872 5.518 1.00 96.12 88 VAL A CA 1
ATOM 715 C C . VAL A 1 88 ? -5.319 3.727 4.043 1.00 96.12 88 VAL A C 1
ATOM 717 O O . VAL A 1 88 ? -5.272 2.610 3.534 1.00 96.12 88 VAL A O 1
ATOM 720 N N . ILE A 1 89 ? -5.118 4.839 3.351 1.00 95.38 89 ILE A N 1
ATOM 721 C CA . ILE A 1 89 ? -4.730 4.879 1.944 1.00 95.38 89 ILE A CA 1
ATOM 722 C C . ILE A 1 89 ? -3.208 4.935 1.872 1.00 95.38 89 ILE A C 1
ATOM 724 O O . ILE A 1 89 ? -2.590 5.800 2.488 1.00 95.38 89 ILE A O 1
ATOM 728 N N . ASP A 1 90 ? -2.603 4.032 1.107 1.00 95.19 90 ASP A N 1
ATOM 729 C CA . ASP A 1 90 ? -1.164 4.067 0.873 1.00 95.19 90 ASP A CA 1
ATOM 730 C C . ASP A 1 90 ? -0.799 3.762 -0.577 1.00 95.19 90 ASP A C 1
ATOM 732 O O . ASP A 1 90 ? -1.460 2.982 -1.265 1.00 95.19 90 ASP A O 1
ATOM 736 N N . PHE A 1 91 ? 0.287 4.388 -1.020 1.00 92.81 91 PHE A N 1
ATOM 737 C CA . PHE A 1 91 ? 0.834 4.270 -2.363 1.00 92.81 91 PHE A CA 1
ATOM 738 C C . PHE A 1 91 ? 2.240 3.677 -2.236 1.00 92.81 91 PHE A C 1
ATOM 740 O O . PHE A 1 91 ? 3.130 4.358 -1.715 1.00 92.81 91 PHE A O 1
ATOM 747 N N . PRO A 1 92 ? 2.490 2.438 -2.696 1.00 92.56 92 PRO A N 1
ATOM 748 C CA . PRO A 1 92 ? 3.755 1.747 -2.473 1.00 92.56 92 PRO A CA 1
ATOM 749 C C . PRO A 1 92 ? 4.871 2.313 -3.368 1.00 92.56 92 PRO A C 1
ATOM 751 O O . PRO A 1 92 ? 5.350 1.660 -4.293 1.00 92.56 92 PRO A O 1
ATOM 754 N N . THR A 1 93 ? 5.353 3.518 -3.056 1.00 88.38 93 THR A N 1
ATOM 755 C CA . THR A 1 93 ? 6.432 4.225 -3.777 1.00 88.38 93 THR A CA 1
ATOM 756 C C . THR A 1 93 ? 7.747 3.448 -3.807 1.00 88.38 93 THR A C 1
ATOM 758 O O . THR A 1 93 ? 8.585 3.679 -4.678 1.00 88.38 93 THR A O 1
ATOM 761 N N . VAL A 1 94 ? 7.898 2.450 -2.927 1.00 90.06 94 VAL A N 1
ATOM 762 C CA . VAL A 1 94 ? 8.958 1.432 -2.972 1.00 90.06 94 VAL A CA 1
ATOM 763 C C . VAL A 1 94 ? 9.065 0.740 -4.340 1.00 90.06 94 VAL A C 1
ATOM 765 O O . VAL A 1 94 ? 10.130 0.229 -4.675 1.00 90.06 94 VAL A O 1
ATOM 768 N N . LEU A 1 95 ? 7.992 0.726 -5.139 1.00 88.94 95 LEU A N 1
ATOM 769 C CA . LEU A 1 95 ? 7.983 0.184 -6.498 1.00 88.94 95 LEU A CA 1
ATOM 770 C C . LEU A 1 95 ? 8.917 0.945 -7.448 1.00 88.94 95 LEU A C 1
ATOM 772 O O . LEU A 1 95 ? 9.410 0.346 -8.398 1.00 88.94 95 LEU A O 1
ATOM 776 N N . SER A 1 96 ? 9.252 2.210 -7.166 1.00 86.50 96 SER A N 1
ATOM 777 C CA . SER A 1 96 ? 10.315 2.923 -7.895 1.00 86.50 96 SER A CA 1
ATOM 778 C C . SER A 1 96 ? 11.658 2.188 -7.805 1.00 86.50 96 SER A C 1
ATOM 780 O O . SER A 1 96 ? 12.425 2.163 -8.766 1.00 86.50 96 SER A O 1
ATOM 782 N N . GLY A 1 97 ? 11.906 1.493 -6.690 1.00 85.38 97 GLY A N 1
ATOM 783 C CA . GLY A 1 97 ? 13.077 0.647 -6.491 1.00 85.38 97 GLY A CA 1
ATOM 784 C C . GLY A 1 97 ? 13.154 -0.544 -7.450 1.00 85.38 97 GLY A C 1
ATOM 785 O O . GLY A 1 97 ? 14.254 -1.030 -7.692 1.00 85.38 97 GLY A O 1
ATOM 786 N N . ILE A 1 98 ? 12.031 -0.999 -8.027 1.00 85.38 98 ILE A N 1
ATOM 787 C CA . ILE A 1 98 ? 12.028 -2.031 -9.078 1.00 85.38 98 ILE A CA 1
ATOM 788 C C . ILE A 1 98 ? 12.720 -1.479 -10.314 1.00 85.38 98 ILE A C 1
ATOM 790 O O . ILE A 1 98 ? 13.654 -2.104 -10.810 1.00 85.38 98 ILE A O 1
ATOM 794 N N . ASN A 1 99 ? 12.317 -0.287 -10.752 1.00 82.06 99 ASN A N 1
ATOM 795 C CA . ASN A 1 99 ? 12.915 0.362 -11.908 1.00 82.06 99 ASN A CA 1
ATOM 796 C C . ASN A 1 99 ? 14.416 0.610 -11.693 1.00 82.06 99 ASN A C 1
ATOM 798 O O . ASN A 1 99 ? 15.227 0.204 -12.518 1.00 82.06 99 ASN A O 1
ATOM 802 N N . TYR A 1 100 ? 14.796 1.161 -10.533 1.00 83.56 100 TYR A N 1
ATOM 803 C CA . TYR A 1 100 ? 16.209 1.365 -10.196 1.00 83.56 100 TYR A CA 1
ATOM 804 C C . TYR A 1 100 ? 17.013 0.060 -10.129 1.00 83.56 100 TYR A C 1
ATOM 806 O O . TYR A 1 100 ? 18.166 0.029 -10.551 1.00 83.56 100 TYR A O 1
ATOM 814 N N . ALA A 1 101 ? 16.451 -1.019 -9.582 1.00 85.00 101 ALA A N 1
ATOM 815 C CA . ALA A 1 101 ? 17.161 -2.292 -9.498 1.00 85.00 101 ALA A CA 1
ATOM 816 C C . ALA A 1 101 ? 17.388 -2.896 -10.888 1.00 85.00 101 ALA A C 1
ATOM 818 O O . ALA A 1 101 ? 18.492 -3.342 -11.182 1.00 85.00 101 ALA A O 1
ATOM 819 N N . ILE A 1 102 ? 16.369 -2.880 -11.750 1.00 81.81 102 ILE A N 1
ATOM 820 C CA . ILE A 1 102 ? 16.473 -3.423 -13.107 1.00 81.81 102 ILE A CA 1
ATOM 821 C C . ILE A 1 102 ? 17.490 -2.616 -13.921 1.00 81.81 102 ILE A C 1
ATOM 823 O O . ILE A 1 102 ? 18.385 -3.212 -14.516 1.00 81.81 102 ILE A O 1
ATOM 827 N N . SER A 1 103 ? 17.420 -1.280 -13.890 1.00 81.12 103 SER A N 1
ATOM 828 C CA . SER A 1 103 ? 18.321 -0.422 -14.669 1.00 81.12 103 SER A CA 1
ATOM 829 C C . SER A 1 103 ? 19.797 -0.561 -14.280 1.00 81.12 103 SER A C 1
ATOM 831 O O . SER A 1 103 ? 20.663 -0.337 -15.113 1.00 81.12 103 SER A O 1
ATOM 833 N N . ASN A 1 104 ? 20.098 -0.899 -13.021 1.00 81.75 104 ASN A N 1
ATOM 834 C CA . ASN A 1 104 ? 21.476 -1.094 -12.550 1.00 81.75 104 ASN A CA 1
ATOM 835 C C . ASN A 1 104 ? 21.998 -2.526 -12.748 1.00 81.75 104 ASN A C 1
ATOM 837 O O . ASN A 1 104 ? 23.207 -2.742 -12.707 1.00 81.75 104 ASN A O 1
ATOM 841 N N . LEU A 1 105 ? 21.109 -3.513 -12.890 1.00 81.62 105 LEU A N 1
ATOM 842 C CA . LEU A 1 105 ? 21.481 -4.927 -13.014 1.00 81.62 105 LEU A CA 1
ATOM 843 C C . LEU A 1 105 ? 21.509 -5.415 -14.465 1.00 81.62 105 LEU A C 1
ATOM 845 O O . LEU A 1 105 ? 22.142 -6.434 -14.743 1.00 81.62 105 LEU A O 1
ATOM 849 N N . LEU A 1 106 ? 20.822 -4.722 -15.376 1.00 79.12 106 LEU A N 1
ATOM 850 C CA . LEU A 1 106 ? 20.847 -5.032 -16.800 1.00 79.12 106 LEU A CA 1
ATOM 851 C C . LEU A 1 106 ? 21.960 -4.259 -17.528 1.00 79.12 106 LEU A C 1
ATOM 853 O O . LEU A 1 106 ? 22.293 -3.142 -17.132 1.00 79.12 106 LEU A O 1
ATOM 857 N N . PRO A 1 107 ? 22.542 -4.832 -18.599 1.00 74.69 107 PRO A N 1
ATOM 858 C CA . PRO A 1 107 ? 23.488 -4.121 -19.456 1.00 74.69 107 PRO A CA 1
ATOM 859 C C . PRO A 1 107 ? 22.862 -2.860 -20.063 1.00 74.69 107 PRO A C 1
ATOM 861 O O . PRO A 1 107 ? 21.669 -2.848 -20.352 1.00 74.69 107 PRO A O 1
ATOM 864 N N . ASN A 1 108 ? 23.678 -1.841 -20.351 1.00 66.19 108 ASN A N 1
ATOM 865 C CA . ASN A 1 108 ? 23.219 -0.577 -20.953 1.00 66.19 108 ASN A CA 1
ATOM 866 C C . ASN A 1 108 ? 22.510 -0.750 -22.312 1.00 66.19 108 ASN A C 1
ATOM 868 O O . ASN A 1 108 ? 21.775 0.139 -22.736 1.00 66.19 108 ASN A O 1
ATOM 872 N N . ASP A 1 109 ? 22.716 -1.887 -22.982 1.00 62.91 109 ASP A N 1
ATOM 873 C CA . ASP A 1 109 ? 22.060 -2.232 -24.247 1.00 62.91 109 ASP A CA 1
ATOM 874 C C . ASP A 1 109 ? 20.556 -2.522 -24.061 1.00 62.91 109 ASP A C 1
ATOM 876 O O . ASP A 1 109 ? 19.776 -2.441 -25.011 1.00 62.91 109 ASP A O 1
ATOM 880 N N . PHE A 1 110 ? 20.122 -2.811 -22.827 1.00 62.22 110 PHE A N 1
ATOM 881 C CA . PHE A 1 110 ? 18.715 -2.824 -22.440 1.00 62.22 110 PHE A CA 1
ATOM 882 C C . PHE A 1 110 ? 18.249 -1.387 -22.199 1.00 62.22 110 PHE A C 1
ATOM 884 O O . PHE A 1 110 ? 18.372 -0.832 -21.107 1.00 62.22 110 PHE A O 1
ATOM 891 N N . ASN A 1 111 ? 17.702 -0.765 -23.240 1.00 63.25 111 ASN A N 1
ATOM 892 C CA . ASN A 1 111 ? 17.081 0.543 -23.098 1.00 63.25 111 ASN A CA 1
ATOM 893 C C . ASN A 1 111 ? 15.861 0.439 -22.162 1.00 63.25 111 ASN A C 1
ATOM 895 O O . ASN A 1 111 ? 15.012 -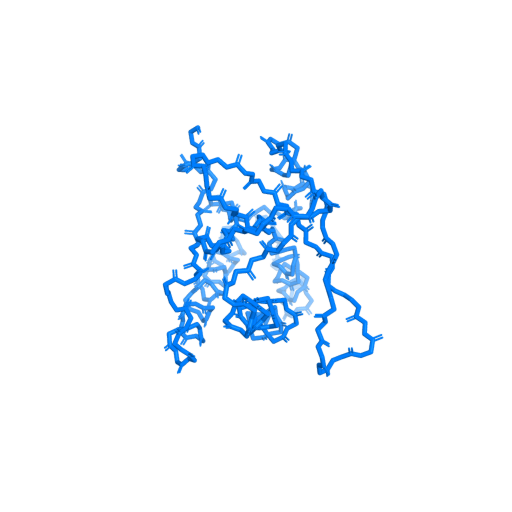0.428 -22.345 1.00 63.25 111 ASN A O 1
ATOM 899 N N . SER A 1 112 ? 15.726 1.380 -21.224 1.00 63.53 112 SER A N 1
ATOM 900 C CA . SER A 1 112 ? 14.548 1.566 -20.353 1.00 63.53 112 SER A CA 1
ATOM 901 C C . SER A 1 112 ? 13.202 1.735 -21.087 1.00 63.53 112 SER A C 1
ATOM 903 O O . SER A 1 112 ? 12.162 1.850 -20.446 1.00 63.53 112 SER A O 1
ATOM 905 N N . MET A 1 113 ? 13.232 1.779 -22.421 1.00 66.06 113 MET A N 1
ATOM 906 C CA . MET A 1 113 ? 12.086 1.890 -23.323 1.00 66.06 113 MET A CA 1
ATOM 907 C C . MET A 1 113 ? 11.963 0.709 -24.301 1.00 66.06 113 MET A C 1
ATOM 909 O O . MET A 1 113 ? 11.279 0.833 -25.312 1.00 66.06 113 MET A O 1
ATOM 913 N N . SER A 1 114 ? 12.657 -0.410 -24.064 1.00 75.62 114 SER A N 1
ATOM 914 C CA . SER A 1 114 ? 12.425 -1.633 -24.840 1.00 75.62 114 SER A CA 1
ATOM 915 C C . SER A 1 114 ? 11.209 -2.398 -24.313 1.00 75.62 114 SER A C 1
ATOM 917 O O . SER A 1 114 ? 10.940 -2.404 -23.109 1.00 75.62 114 SER A O 1
ATOM 919 N N . ASP A 1 115 ? 10.517 -3.109 -25.205 1.00 79.75 115 ASP A N 1
ATOM 920 C CA . ASP A 1 115 ? 9.394 -3.981 -24.836 1.00 79.75 115 ASP A CA 1
ATOM 921 C C . ASP A 1 115 ? 9.812 -5.025 -23.784 1.00 79.75 115 ASP A C 1
ATOM 923 O O . ASP A 1 115 ? 9.074 -5.310 -22.841 1.00 79.75 115 ASP A O 1
ATOM 927 N N . ASP A 1 116 ? 11.038 -5.550 -23.887 1.00 80.19 116 ASP A N 1
ATOM 928 C CA . ASP A 1 116 ? 11.585 -6.502 -22.918 1.00 80.19 116 ASP A CA 1
ATOM 929 C C . ASP A 1 116 ? 11.757 -5.879 -21.524 1.00 80.19 116 ASP A C 1
ATOM 931 O O . ASP A 1 116 ? 11.499 -6.535 -20.511 1.00 80.19 116 ASP A O 1
ATOM 935 N N . TYR A 1 117 ? 12.162 -4.607 -21.447 1.00 81.62 117 TYR A N 1
ATOM 936 C CA . TYR A 1 117 ? 12.282 -3.886 -20.181 1.00 81.62 117 TYR A CA 1
ATOM 937 C C . TYR A 1 117 ? 10.912 -3.697 -19.520 1.00 81.62 117 TYR A C 1
ATOM 939 O O . TYR A 1 117 ? 10.749 -3.981 -18.329 1.00 81.62 117 TYR A O 1
ATOM 947 N N . GLU A 1 118 ? 9.902 -3.296 -20.298 1.00 82.00 118 GLU A N 1
ATOM 948 C CA . GLU A 1 118 ? 8.523 -3.176 -19.815 1.00 82.00 118 GLU A CA 1
ATOM 949 C C . GLU A 1 118 ? 7.958 -4.522 -19.341 1.00 82.00 118 GLU A C 1
ATOM 951 O O . GLU A 1 118 ? 7.289 -4.594 -18.306 1.00 82.00 118 GLU A O 1
ATOM 956 N N . LEU A 1 119 ? 8.248 -5.617 -20.049 1.00 84.81 119 LEU A N 1
ATOM 957 C CA . LEU A 1 119 ? 7.838 -6.963 -19.645 1.00 84.81 119 LEU A CA 1
ATOM 958 C C . LEU A 1 119 ? 8.459 -7.373 -18.304 1.00 84.81 119 LEU A C 1
ATOM 960 O O . LEU A 1 119 ? 7.763 -7.928 -17.447 1.00 84.81 119 LEU A O 1
ATOM 964 N N . ILE A 1 120 ? 9.745 -7.081 -18.088 1.00 86.12 120 ILE A N 1
ATOM 965 C CA . ILE A 1 120 ? 10.419 -7.360 -16.812 1.00 86.12 120 ILE A CA 1
ATOM 966 C C . ILE A 1 120 ? 9.798 -6.520 -15.692 1.00 86.12 120 ILE A C 1
ATOM 968 O O . ILE A 1 120 ? 9.473 -7.075 -14.639 1.00 86.12 120 ILE A O 1
ATOM 972 N N . LEU A 1 121 ? 9.581 -5.219 -15.919 1.00 85.81 121 LEU A N 1
ATOM 973 C CA . LEU A 1 121 ? 8.934 -4.329 -14.951 1.00 85.81 121 LEU A CA 1
ATOM 974 C C . LEU A 1 121 ? 7.559 -4.847 -14.529 1.00 85.81 121 LEU A C 1
ATOM 976 O O . LEU A 1 121 ? 7.294 -4.979 -13.333 1.00 85.81 121 LEU A O 1
ATOM 980 N N . ASN A 1 122 ? 6.706 -5.183 -15.498 1.00 87.00 122 ASN A N 1
ATOM 981 C CA . ASN A 1 122 ? 5.361 -5.690 -15.231 1.00 87.00 122 ASN A CA 1
ATOM 982 C C . ASN A 1 122 ? 5.408 -7.014 -14.455 1.00 87.00 122 ASN A C 1
ATOM 984 O O . ASN A 1 122 ? 4.690 -7.183 -13.472 1.00 87.00 122 ASN A O 1
ATOM 988 N N . ARG A 1 123 ? 6.326 -7.924 -14.807 1.00 89.56 123 ARG A N 1
ATOM 989 C CA . ARG A 1 123 ? 6.495 -9.186 -14.074 1.00 89.56 123 ARG A CA 1
ATOM 990 C C . ARG A 1 123 ? 6.937 -8.966 -12.625 1.00 89.56 123 ARG A C 1
ATOM 992 O O . ARG A 1 123 ? 6.475 -9.672 -11.728 1.00 89.56 123 ARG A O 1
ATOM 999 N N . GLU A 1 124 ? 7.851 -8.031 -12.376 1.00 90.12 124 GLU A N 1
ATOM 1000 C CA . GLU A 1 124 ? 8.300 -7.711 -11.015 1.00 90.12 124 GLU A CA 1
ATOM 1001 C C . GLU A 1 124 ? 7.223 -6.967 -10.209 1.00 90.12 124 GLU A C 1
ATOM 1003 O O . GLU A 1 124 ? 7.089 -7.194 -9.003 1.00 90.12 124 GLU A O 1
ATOM 1008 N N . PHE A 1 125 ? 6.400 -6.150 -10.868 1.00 91.12 125 PHE A N 1
ATOM 1009 C CA . PHE A 1 125 ? 5.217 -5.530 -10.275 1.00 91.12 125 PHE A CA 1
ATOM 1010 C C . PHE A 1 125 ? 4.175 -6.575 -9.844 1.00 91.12 125 PHE A C 1
ATOM 1012 O O . PHE A 1 125 ? 3.749 -6.580 -8.687 1.00 91.12 125 PHE A O 1
ATOM 1019 N N . ASP A 1 126 ? 3.856 -7.542 -10.705 1.00 92.25 126 ASP A N 1
ATOM 1020 C CA . ASP A 1 126 ? 2.949 -8.644 -10.362 1.00 92.25 126 ASP A CA 1
ATOM 1021 C C . ASP A 1 126 ? 3.501 -9.490 -9.206 1.00 92.25 126 ASP A C 1
ATOM 1023 O O . ASP A 1 126 ? 2.785 -9.841 -8.261 1.00 92.25 126 ASP A O 1
ATOM 1027 N N . ARG A 1 127 ? 4.812 -9.772 -9.220 1.00 94.56 127 ARG A N 1
ATOM 1028 C CA . ARG A 1 127 ? 5.502 -10.471 -8.122 1.00 94.56 127 ARG A CA 1
ATOM 1029 C C . ARG A 1 127 ? 5.434 -9.698 -6.813 1.00 94.56 127 ARG A C 1
ATOM 1031 O O . ARG A 1 127 ? 5.315 -10.326 -5.756 1.00 94.56 127 ARG A O 1
ATOM 1038 N N . PHE A 1 128 ? 5.510 -8.368 -6.855 1.00 95.06 128 PHE A N 1
ATOM 1039 C CA . PHE A 1 128 ? 5.346 -7.532 -5.671 1.00 95.06 128 PHE A CA 1
ATOM 1040 C C . PHE A 1 128 ? 3.958 -7.731 -5.056 1.00 95.06 128 PHE A C 1
ATOM 1042 O O . PHE A 1 128 ? 3.872 -8.055 -3.869 1.00 95.06 128 PHE A O 1
ATOM 1049 N N . ILE A 1 129 ? 2.898 -7.616 -5.862 1.00 94.75 129 ILE A N 1
ATOM 1050 C CA . ILE A 1 129 ? 1.504 -7.764 -5.413 1.00 94.75 129 ILE A CA 1
ATOM 1051 C C . ILE A 1 129 ? 1.267 -9.174 -4.865 1.00 94.75 129 ILE A C 1
ATOM 1053 O O . ILE A 1 129 ? 0.755 -9.343 -3.757 1.00 94.75 129 ILE A O 1
ATOM 1057 N N . TYR A 1 130 ? 1.702 -10.198 -5.603 1.00 96.12 130 TYR A N 1
ATOM 1058 C CA . TYR A 1 130 ? 1.581 -11.592 -5.183 1.00 96.12 130 TYR A CA 1
ATOM 1059 C C . TYR A 1 130 ? 2.279 -11.850 -3.842 1.00 96.12 130 TYR A C 1
ATOM 1061 O O . TYR A 1 130 ? 1.707 -12.454 -2.934 1.00 96.12 130 TYR A O 1
ATOM 1069 N N . THR A 1 131 ? 3.512 -11.361 -3.691 1.00 96.94 131 THR A N 1
ATOM 1070 C CA . THR A 1 131 ? 4.289 -11.542 -2.459 1.00 96.94 131 THR A CA 1
AT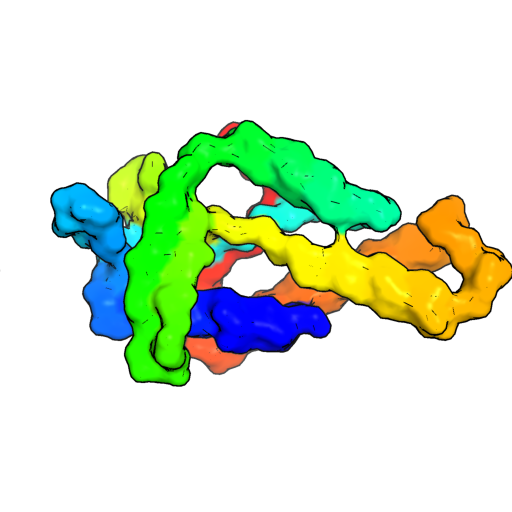OM 1071 C C . THR A 1 131 ? 3.643 -10.813 -1.287 1.00 96.94 131 THR A C 1
ATOM 1073 O O . THR A 1 131 ? 3.576 -11.370 -0.193 1.00 96.94 131 THR A O 1
ATOM 1076 N N . LEU A 1 132 ? 3.142 -9.596 -1.504 1.00 97.06 132 LEU A N 1
ATOM 1077 C CA . LEU A 1 132 ? 2.444 -8.820 -0.486 1.00 97.06 132 LEU A CA 1
ATOM 1078 C C . LEU A 1 132 ? 1.196 -9.556 0.023 1.00 97.06 132 LEU A C 1
ATOM 1080 O O . LEU A 1 132 ? 1.051 -9.743 1.230 1.00 97.06 132 LEU A O 1
ATOM 1084 N N . ASN A 1 133 ? 0.358 -10.054 -0.889 1.00 96.19 133 ASN A N 1
ATOM 1085 C CA . ASN A 1 133 ? -0.830 -10.836 -0.538 1.00 96.19 133 ASN A CA 1
ATOM 1086 C C . ASN A 1 133 ? -0.466 -12.135 0.193 1.00 96.19 133 ASN A C 1
ATOM 1088 O O . ASN A 1 133 ? -1.112 -12.496 1.174 1.00 96.19 133 ASN A O 1
ATOM 1092 N N . LYS A 1 134 ? 0.604 -12.819 -0.230 1.00 97.31 134 LYS A N 1
ATOM 1093 C CA . LYS A 1 134 ? 1.090 -14.034 0.438 1.00 97.31 134 LYS A CA 1
ATOM 1094 C C . LYS A 1 134 ? 1.563 -13.760 1.870 1.00 97.31 134 LYS A C 1
ATOM 1096 O O . LYS A 1 134 ? 1.290 -14.565 2.757 1.00 97.31 134 LYS A O 1
ATOM 1101 N N . LEU A 1 135 ? 2.264 -12.649 2.101 1.00 97.62 135 LEU A N 1
ATOM 1102 C CA . LEU A 1 135 ? 2.711 -12.238 3.437 1.00 97.62 135 LEU A CA 1
ATOM 1103 C C . LEU A 1 135 ? 1.525 -11.874 4.336 1.00 97.62 135 LEU A C 1
ATOM 1105 O O . LEU A 1 135 ? 1.454 -12.358 5.463 1.00 97.62 135 LEU A O 1
ATOM 1109 N N . ALA A 1 136 ? 0.574 -11.096 3.812 1.00 96.56 136 ALA A N 1
ATOM 1110 C CA . ALA A 1 136 ? -0.655 -10.746 4.517 1.00 96.56 136 ALA A CA 1
ATOM 1111 C C . ALA A 1 136 ? -1.472 -11.987 4.899 1.00 96.56 136 ALA A C 1
ATOM 1113 O O . ALA A 1 136 ? -1.926 -12.097 6.033 1.00 96.56 136 ALA A O 1
ATOM 1114 N N . LEU A 1 137 ? -1.620 -12.946 3.980 1.00 96.69 137 LEU A N 1
ATOM 1115 C CA . LEU A 1 137 ? -2.325 -14.199 4.243 1.00 96.69 137 LEU A CA 1
ATOM 1116 C C . LEU A 1 137 ? -1.616 -15.044 5.308 1.00 96.69 137 LEU A C 1
ATOM 1118 O O . LEU A 1 137 ? -2.270 -15.558 6.209 1.00 96.69 137 LEU A O 1
ATOM 1122 N N . ARG A 1 138 ? -0.284 -15.165 5.228 1.00 96.56 138 ARG A N 1
ATOM 1123 C CA . ARG A 1 138 ? 0.524 -15.928 6.194 1.00 96.56 138 ARG A CA 1
ATOM 1124 C C . ARG A 1 138 ? 0.334 -15.423 7.626 1.00 96.56 138 ARG A C 1
ATOM 1126 O O . ARG A 1 138 ? 0.273 -16.236 8.541 1.00 96.56 138 ARG A O 1
ATOM 1133 N N . ASP A 1 139 ? 0.250 -14.108 7.806 1.00 96.12 139 ASP A N 1
ATOM 1134 C CA . ASP A 1 139 ? 0.135 -13.483 9.126 1.00 96.12 139 ASP A CA 1
ATOM 1135 C C . ASP A 1 139 ? -1.334 -13.211 9.533 1.00 96.12 139 ASP A C 1
ATOM 1137 O O . ASP A 1 139 ? -1.578 -12.664 10.605 1.00 96.12 139 ASP A O 1
ATOM 1141 N N . GLY A 1 140 ? -2.317 -13.599 8.706 1.00 95.19 140 GLY A N 1
ATOM 1142 C CA . GLY A 1 140 ? -3.751 -13.468 9.006 1.00 95.19 140 GLY A CA 1
ATOM 1143 C C . GLY A 1 140 ? -4.346 -12.067 8.801 1.00 95.19 140 GLY A C 1
ATOM 1144 O O . GLY A 1 140 ? -5.406 -11.763 9.343 1.00 95.19 140 GLY A O 1
ATOM 1145 N N . TYR A 1 141 ? -3.693 -11.199 8.024 1.00 96.12 141 TYR A N 1
ATOM 1146 C CA . TYR A 1 141 ? -4.128 -9.818 7.760 1.00 96.12 141 TYR A CA 1
ATOM 1147 C C . TYR A 1 141 ? -4.876 -9.635 6.436 1.00 96.12 141 TYR A C 1
ATOM 1149 O O . TYR A 1 141 ? -5.178 -8.510 6.045 1.00 96.12 141 TYR A O 1
ATOM 1157 N N . ASN A 1 142 ? -5.206 -10.718 5.732 1.00 92.12 142 ASN A N 1
ATOM 1158 C CA . ASN A 1 142 ? -5.870 -10.671 4.425 1.00 92.12 142 ASN A CA 1
ATOM 1159 C C . ASN A 1 142 ? -7.229 -9.943 4.435 1.00 92.12 142 ASN A C 1
ATOM 1161 O O . ASN A 1 142 ? -7.637 -9.434 3.401 1.00 92.12 142 ASN A O 1
ATOM 1165 N N . ASN A 1 143 ? -7.908 -9.859 5.583 1.00 93.19 143 ASN A N 1
ATOM 1166 C CA . ASN A 1 143 ? -9.169 -9.115 5.719 1.00 93.19 143 ASN A CA 1
ATOM 1167 C C . ASN A 1 143 ? -8.968 -7.624 6.044 1.00 93.19 143 ASN A C 1
ATOM 1169 O O . ASN A 1 143 ? -9.911 -6.844 5.944 1.00 93.19 143 ASN A O 1
ATOM 1173 N N . LEU A 1 144 ? -7.759 -7.225 6.451 1.00 95.38 144 LEU A N 1
ATOM 1174 C CA . LEU A 1 144 ? -7.418 -5.841 6.791 1.00 95.38 144 LEU A CA 1
ATOM 1175 C C . LEU A 1 144 ? -6.768 -5.097 5.630 1.00 95.38 144 LEU A C 1
ATOM 1177 O O . LEU A 1 144 ? -6.597 -3.887 5.720 1.00 95.38 144 LEU A O 1
ATOM 1181 N N . ILE A 1 145 ? -6.383 -5.795 4.563 1.00 95.88 145 ILE A N 1
ATOM 1182 C CA . ILE A 1 145 ? -5.627 -5.227 3.450 1.00 95.88 145 ILE A CA 1
ATOM 1183 C C . ILE A 1 145 ? -6.387 -5.480 2.158 1.00 95.88 145 ILE A C 1
ATOM 1185 O O . ILE A 1 145 ? -6.788 -6.601 1.865 1.00 95.88 145 ILE A O 1
ATOM 1189 N N . THR A 1 146 ? -6.549 -4.438 1.354 1.00 94.69 146 THR A N 1
ATOM 1190 C CA . THR A 1 146 ? -7.086 -4.533 -0.002 1.00 94.69 146 THR A CA 1
ATOM 1191 C C . THR A 1 146 ? -6.140 -3.825 -0.957 1.00 94.69 146 THR A C 1
ATOM 1193 O O . THR A 1 146 ? -5.843 -2.645 -0.782 1.00 94.69 146 THR A O 1
ATOM 1196 N N . VAL A 1 147 ? -5.667 -4.540 -1.975 1.00 95.12 147 VAL A N 1
ATOM 1197 C CA . VAL A 1 147 ? -4.916 -3.940 -3.083 1.00 95.12 147 VAL A CA 1
ATOM 1198 C C . VAL A 1 147 ? -5.919 -3.503 -4.145 1.00 95.12 147 VAL A C 1
ATOM 1200 O O . VAL A 1 147 ? -6.696 -4.327 -4.622 1.00 95.12 147 VAL A O 1
ATOM 1203 N N . ILE A 1 148 ? -5.921 -2.217 -4.492 1.00 93.94 148 ILE A N 1
ATOM 1204 C CA . ILE A 1 148 ? -6.881 -1.622 -5.428 1.00 93.94 148 ILE A CA 1
ATOM 1205 C C . ILE A 1 148 ? -6.116 -1.057 -6.617 1.00 93.94 148 ILE A C 1
ATOM 1207 O O . ILE A 1 148 ? -5.183 -0.272 -6.445 1.00 93.94 148 ILE A O 1
ATOM 1211 N N . ASN A 1 149 ? -6.517 -1.454 -7.823 1.00 91.69 149 ASN A N 1
ATOM 1212 C CA . ASN A 1 149 ? -5.981 -0.871 -9.042 1.00 91.69 149 ASN A CA 1
ATOM 1213 C C . ASN A 1 149 ? -6.610 0.500 -9.292 1.00 91.69 149 ASN A C 1
ATOM 1215 O O . ASN A 1 149 ? -7.815 0.648 -9.117 1.00 91.69 149 ASN A O 1
ATOM 1219 N N . GLU A 1 150 ? -5.829 1.477 -9.750 1.00 88.75 150 GLU A N 1
ATOM 1220 C CA . GLU A 1 150 ? -6.308 2.837 -10.030 1.00 88.75 150 GLU A CA 1
ATOM 1221 C C . GLU A 1 150 ? -7.547 2.880 -10.937 1.00 88.75 150 GLU A C 1
ATOM 1223 O O . GLU A 1 150 ? -8.422 3.716 -10.742 1.00 88.75 150 GLU A O 1
ATOM 1228 N N . LYS A 1 151 ? -7.674 1.935 -11.877 1.00 87.62 151 LYS A N 1
ATOM 1229 C CA . LYS A 1 151 ? -8.827 1.842 -12.787 1.00 87.62 151 LYS A CA 1
ATOM 1230 C C . LYS A 1 151 ? -10.145 1.484 -12.082 1.00 87.62 151 LYS A C 1
ATOM 1232 O O . LYS A 1 151 ? -11.217 1.710 -12.636 1.00 87.62 151 LYS A O 1
ATOM 1237 N N . ASP A 1 152 ? -10.060 0.880 -10.898 1.00 87.06 152 ASP A N 1
ATOM 1238 C CA . ASP A 1 152 ? -11.206 0.409 -10.117 1.00 87.06 152 ASP A CA 1
ATOM 1239 C C . ASP A 1 152 ? -11.680 1.476 -9.110 1.00 87.06 152 ASP A C 1
ATOM 1241 O O . ASP A 1 152 ? -12.622 1.253 -8.346 1.00 87.06 152 ASP A O 1
ATOM 1245 N N . ILE A 1 153 ? -11.036 2.647 -9.115 1.00 80.31 153 ILE A N 1
ATOM 1246 C CA . ILE A 1 153 ? -11.305 3.776 -8.226 1.00 80.31 153 ILE A CA 1
ATOM 1247 C C . ILE A 1 153 ? -12.288 4.687 -8.951 1.00 80.31 153 ILE A C 1
ATOM 1249 O O . ILE A 1 153 ? -11.912 5.443 -9.843 1.00 80.31 153 ILE A O 1
ATOM 1253 N N . LYS A 1 154 ? -13.570 4.522 -8.619 1.00 55.97 154 LYS A N 1
ATOM 1254 C CA . LYS A 1 154 ? -14.667 5.363 -9.110 1.00 55.97 154 LYS A CA 1
ATOM 1255 C C . LYS A 1 154 ? -14.892 6.559 -8.203 1.00 55.97 154 LYS A C 1
ATOM 1257 O O . LYS A 1 154 ? -14.845 6.358 -6.968 1.00 55.97 154 LYS A O 1
#

InterPro domains:
  IPR046876 Prokaryotic STING domain [PF20300] (1-133)

pLDDT: mean 87.76, std 8.7, range [55.97, 97.62]

Foldseek 3Di:
DLVVCCVPAVVLVLVVCVVVCADAAPVGDGANQEAEEEEDEPAADLCNVVVVVVLCVVDDWDWDWDDRPVDPDIDIFTWDQDPSHIYGYHYPSCLNVQSVVCCVPDPPVPPCPDPVVRVSSRVVVVVSVVVNCVVCVVVVNNVRYDYDYSVNPD

Radius of gyration: 16.74 Å; chains: 1; bounding box: 43×30×45 Å